Protein AF-A0A3D1YKT1-F1 (afdb_monomer_lite)

Foldseek 3Di:
DPPPDVVVVVVVVVVVVVVVVVVVVVVVVVVVVVVVVVVVVVVVVVCVVVVVVVVPPPPPPVVPPVPPPDDDDDDPPVVVVVVCVVCVVPDDDPLVVVVVLLVVLCVVVVNDLCSSCVVVVHHSVVSVVSVVVVVVD

pLDDT: mean 71.25, std 17.88, range [3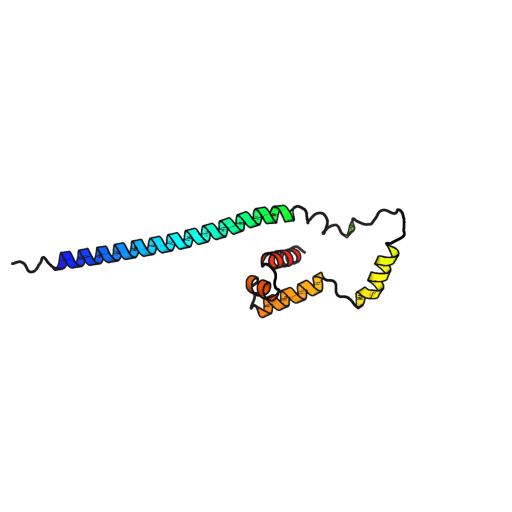7.16, 98.12]

Sequence (137 aa):
MFEGKCDVVAMAEEELDKQDQKESQSEVIRAIRDVDIAIDQIRESFSLIFGMLEDRGHEWIDNYEAVQPSSSENHDEGKIEKLTSRHRSKVKPLWLVEREAIQSAIAASGGSITRAAVLLEVAPSTLYRKLRSWEDA

Radius of gyration: 30.83 Å; chains: 1; bounding box: 71×36×92 Å

Secondary structure (DSSP, 8-state):
---SSSHHHHHHHHHHHHHHHHHHHHHHHHHHHHHHHHHHHHHHHHHHHHHHHHTTTTTTSTTTTT----S---SSHHHHHHHHHHHTTTS--HHHHHHHHHHHHHHHTTT-HHHHHHHTTS-HHHHHHHHHHHH--

Structure (mmCIF, N/CA/C/O backbone):
data_AF-A0A3D1YKT1-F1
#
_entry.id   AF-A0A3D1YKT1-F1
#
loop_
_atom_site.group_PDB
_atom_site.id
_atom_site.type_symbol
_atom_site.label_atom_id
_atom_site.label_alt_id
_atom_site.label_comp_id
_atom_site.label_asym_id
_atom_site.label_entity_id
_atom_site.label_seq_id
_atom_site.pdbx_PDB_ins_code
_atom_site.Cartn_x
_atom_site.Cartn_y
_atom_site.Cartn_z
_atom_site.occupancy
_atom_site.B_iso_or_equiv
_atom_site.auth_seq_id
_atom_site.auth_comp_id
_atom_site.auth_asym_id
_atom_site.auth_atom_id
_atom_site.pdbx_PDB_model_num
ATOM 1 N N . MET A 1 1 ? 49.369 -13.749 -61.056 1.00 44.28 1 MET A N 1
ATOM 2 C CA . MET A 1 1 ? 49.543 -12.732 -59.990 1.00 44.28 1 MET A CA 1
ATOM 3 C C . MET A 1 1 ? 48.238 -11.957 -59.898 1.00 44.28 1 MET A C 1
ATOM 5 O O . MET A 1 1 ? 47.717 -11.650 -60.957 1.00 44.28 1 MET A O 1
ATOM 9 N N . PHE A 1 2 ? 47.747 -11.681 -58.683 1.00 49.03 2 PHE A N 1
ATOM 10 C CA . PHE A 1 2 ? 46.462 -11.034 -58.324 1.00 49.03 2 PHE A CA 1
ATOM 11 C C . PHE A 1 2 ? 45.275 -11.950 -57.959 1.00 49.03 2 PHE A C 1
ATOM 13 O O . PHE A 1 2 ? 44.167 -11.723 -58.418 1.00 49.03 2 PHE A O 1
ATOM 20 N N . GLU A 1 3 ? 45.472 -12.915 -57.055 1.00 51.22 3 GLU A N 1
ATOM 21 C CA . GLU A 1 3 ? 44.358 -13.511 -56.276 1.00 51.22 3 GLU A CA 1
ATOM 22 C C . GLU A 1 3 ? 44.303 -13.006 -54.820 1.00 51.22 3 GLU A C 1
ATOM 24 O O . GLU A 1 3 ? 43.434 -13.395 -54.060 1.00 51.22 3 GLU A O 1
ATOM 29 N N . GLY A 1 4 ? 45.178 -12.078 -54.418 1.00 54.03 4 GLY A N 1
ATOM 30 C CA . GLY A 1 4 ? 45.304 -11.650 -53.015 1.00 54.03 4 GLY A CA 1
ATOM 31 C C . GLY A 1 4 ? 44.631 -10.328 -52.632 1.00 54.03 4 GLY A C 1
ATOM 32 O O . GLY A 1 4 ? 45.042 -9.732 -51.643 1.00 54.03 4 GLY A O 1
ATOM 33 N N . LYS A 1 5 ? 43.694 -9.790 -53.429 1.00 55.47 5 LYS A N 1
ATOM 34 C CA . LYS A 1 5 ? 43.142 -8.433 -53.196 1.00 55.47 5 LYS A CA 1
ATOM 35 C C . LYS A 1 5 ? 41.661 -8.390 -52.798 1.00 55.47 5 LYS A C 1
ATOM 37 O O . LYS A 1 5 ? 41.218 -7.341 -52.347 1.00 55.47 5 LYS A O 1
ATOM 42 N N . CYS A 1 6 ? 40.928 -9.502 -52.906 1.00 54.69 6 CYS A N 1
ATOM 43 C CA . CYS A 1 6 ? 39.526 -9.586 -52.471 1.00 54.69 6 CYS A CA 1
ATOM 44 C C . CYS A 1 6 ? 39.367 -9.878 -50.969 1.00 54.69 6 CYS A C 1
ATOM 46 O O . CYS A 1 6 ? 38.479 -9.301 -50.350 1.00 54.69 6 CYS A O 1
ATOM 48 N N . ASP A 1 7 ? 40.250 -10.673 -50.357 1.00 55.44 7 ASP A N 1
ATOM 49 C CA . ASP A 1 7 ? 40.102 -11.068 -48.943 1.00 55.44 7 ASP A CA 1
ATOM 50 C C . ASP A 1 7 ? 40.218 -9.890 -47.963 1.00 55.44 7 ASP A C 1
ATOM 52 O O . ASP A 1 7 ? 39.523 -9.833 -46.955 1.00 55.44 7 ASP A O 1
ATOM 56 N N . VAL A 1 8 ? 41.058 -8.900 -48.274 1.00 57.81 8 VAL A N 1
ATOM 57 C CA . VAL A 1 8 ? 41.305 -7.760 -47.373 1.00 57.81 8 VAL A CA 1
ATOM 58 C C . VAL A 1 8 ? 40.126 -6.783 -47.333 1.00 57.81 8 VAL A C 1
ATOM 60 O O . VAL A 1 8 ? 39.933 -6.097 -46.334 1.00 57.81 8 VAL A O 1
ATOM 63 N N . VAL A 1 9 ? 39.342 -6.712 -48.414 1.00 62.59 9 VAL A N 1
ATOM 64 C CA . VAL A 1 9 ? 38.173 -5.823 -48.503 1.00 62.59 9 VAL A CA 1
ATOM 65 C C . VAL A 1 9 ? 36.997 -6.426 -47.739 1.00 62.59 9 VAL A C 1
ATOM 67 O O . VAL A 1 9 ? 36.396 -5.733 -46.928 1.00 62.59 9 VAL A O 1
ATOM 70 N N . ALA A 1 10 ? 36.746 -7.730 -47.897 1.00 63.31 10 ALA A N 1
ATOM 71 C CA . ALA A 1 10 ? 35.686 -8.427 -47.167 1.00 63.31 10 ALA A CA 1
ATOM 72 C C . ALA A 1 10 ? 35.916 -8.410 -45.644 1.00 63.31 10 ALA A C 1
ATOM 74 O O . ALA A 1 10 ? 34.986 -8.170 -44.878 1.00 63.31 10 ALA A O 1
ATOM 75 N N . MET A 1 11 ? 37.168 -8.580 -45.198 1.00 61.88 11 MET A N 1
ATOM 76 C CA . MET A 1 11 ? 37.513 -8.477 -43.774 1.00 61.88 11 MET A CA 1
ATOM 77 C C . MET A 1 11 ? 37.348 -7.056 -43.215 1.00 61.88 11 MET A C 1
ATOM 79 O O . MET A 1 11 ? 37.071 -6.899 -42.030 1.00 61.88 11 MET A O 1
ATOM 83 N N . ALA A 1 12 ? 37.518 -6.018 -44.040 1.00 66.06 12 ALA A N 1
ATOM 84 C CA . ALA A 1 12 ? 37.327 -4.632 -43.615 1.00 66.06 12 ALA A CA 1
ATOM 85 C C . ALA A 1 12 ? 35.841 -4.241 -43.555 1.00 66.06 12 ALA A C 1
ATOM 87 O O . ALA A 1 12 ? 35.445 -3.521 -42.643 1.00 66.06 12 ALA A O 1
ATOM 88 N N . GLU A 1 13 ? 35.024 -4.729 -44.493 1.00 67.56 13 GLU A N 1
ATOM 89 C CA . GLU A 1 13 ? 33.573 -4.504 -44.508 1.00 67.56 13 GLU A CA 1
ATOM 90 C C . GLU A 1 13 ? 32.8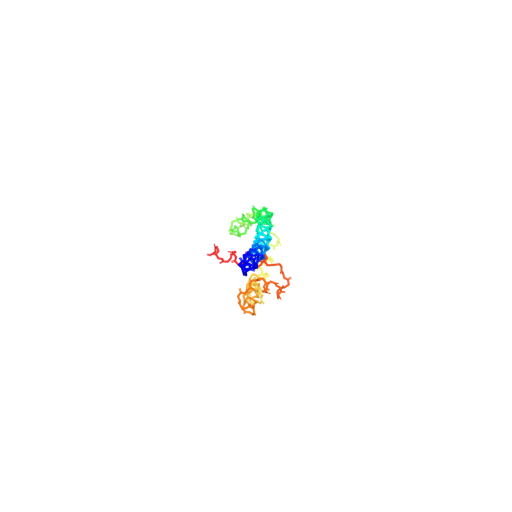79 -5.199 -43.326 1.00 67.56 13 GLU A C 1
ATOM 92 O O . GLU A 1 13 ? 32.041 -4.589 -42.665 1.00 67.56 13 GLU A O 1
ATOM 97 N N . GLU A 1 14 ? 33.285 -6.429 -42.990 1.00 70.88 14 GLU A N 1
ATOM 98 C CA . GLU A 1 14 ? 32.731 -7.170 -41.849 1.00 70.88 14 GLU A CA 1
ATOM 99 C C . GLU A 1 14 ? 33.069 -6.513 -40.497 1.00 70.88 14 GLU A C 1
ATOM 101 O O . GLU A 1 14 ? 32.245 -6.489 -39.581 1.00 70.88 14 GLU A O 1
ATOM 106 N N . GLU A 1 15 ? 34.269 -5.944 -40.352 1.00 72.75 15 GLU A N 1
ATOM 107 C CA . GLU A 1 15 ? 34.639 -5.207 -39.138 1.00 72.75 15 GLU A CA 1
ATOM 108 C C . GLU A 1 15 ? 33.927 -3.849 -39.037 1.00 72.75 15 GLU A C 1
ATOM 110 O O . GLU A 1 15 ? 33.633 -3.404 -37.926 1.00 72.75 15 GLU A O 1
ATOM 115 N N . LEU A 1 16 ? 33.586 -3.219 -40.168 1.00 69.19 16 LEU A N 1
ATOM 116 C CA . LEU A 1 16 ? 32.774 -1.999 -40.196 1.00 69.19 16 LEU A CA 1
ATOM 117 C C . LEU A 1 16 ? 31.334 -2.269 -39.728 1.00 69.19 16 LEU A C 1
ATOM 119 O O . LEU A 1 16 ? 30.812 -1.525 -38.902 1.00 69.19 16 LEU A O 1
ATOM 123 N N . ASP A 1 17 ? 30.726 -3.363 -40.197 1.00 74.38 17 ASP A N 1
ATOM 124 C CA . ASP A 1 17 ? 29.357 -3.774 -39.846 1.00 74.38 17 ASP A CA 1
ATOM 125 C C . ASP A 1 17 ? 29.245 -4.177 -38.362 1.00 74.38 17 ASP A C 1
ATOM 127 O O . ASP A 1 17 ? 28.329 -3.772 -37.643 1.00 74.38 17 ASP A O 1
ATOM 131 N N . LYS A 1 18 ? 30.257 -4.879 -37.830 1.00 75.88 18 LYS A N 1
ATOM 132 C CA . LYS A 1 18 ? 30.359 -5.170 -36.386 1.00 75.88 18 LYS A CA 1
ATOM 133 C C . LYS A 1 18 ? 30.528 -3.911 -35.539 1.00 75.88 18 LYS A C 1
ATOM 135 O O . LYS A 1 18 ? 30.104 -3.904 -34.379 1.00 75.88 18 LYS A O 1
ATOM 140 N N . GLN A 1 19 ? 31.191 -2.885 -36.068 1.00 71.56 19 GLN A N 1
ATOM 141 C CA . GLN A 1 19 ? 31.404 -1.623 -35.368 1.00 71.56 19 GLN A CA 1
ATOM 142 C C . GLN A 1 19 ? 30.119 -0.785 -35.334 1.00 71.56 19 GLN A C 1
ATOM 144 O O . GLN A 1 19 ? 29.760 -0.311 -34.256 1.00 71.56 19 GLN A O 1
ATOM 149 N N . ASP A 1 20 ? 29.393 -0.702 -36.451 1.00 75.94 20 ASP A N 1
ATOM 150 C CA . ASP A 1 20 ? 28.077 -0.050 -36.545 1.00 75.94 20 ASP A CA 1
ATOM 151 C C . ASP A 1 20 ? 27.051 -0.729 -35.621 1.00 75.94 20 ASP A C 1
ATOM 153 O O . ASP A 1 20 ? 26.388 -0.087 -34.802 1.00 75.94 20 ASP A O 1
ATOM 157 N N . GLN A 1 21 ? 27.026 -2.066 -35.614 1.00 79.31 21 GLN A N 1
ATOM 158 C CA . GLN A 1 21 ? 26.155 -2.838 -34.729 1.00 79.31 21 GLN A CA 1
ATOM 159 C C . GLN A 1 21 ? 26.483 -2.633 -33.238 1.00 79.31 21 GLN A C 1
ATOM 161 O O . GLN A 1 21 ? 25.573 -2.626 -32.402 1.00 79.31 21 GLN A O 1
ATOM 166 N N . LYS A 1 22 ? 27.765 -2.468 -32.875 1.00 72.94 22 LYS A N 1
ATOM 167 C CA . LYS A 1 22 ? 28.185 -2.141 -31.499 1.00 72.94 22 LYS A CA 1
ATOM 168 C C . LYS A 1 22 ? 27.798 -0.720 -31.110 1.00 72.94 22 LYS A C 1
ATOM 170 O O . LYS A 1 22 ? 27.383 -0.507 -29.970 1.00 72.94 22 LYS A O 1
ATOM 175 N N . GLU A 1 23 ? 27.932 0.229 -32.029 1.00 76.19 23 GLU A N 1
ATOM 176 C CA . GLU A 1 23 ? 27.545 1.621 -31.819 1.00 76.19 23 GLU A CA 1
ATOM 177 C C . GLU A 1 23 ? 26.034 1.719 -31.580 1.00 76.19 23 GLU A C 1
ATOM 179 O O . GLU A 1 23 ? 25.622 2.210 -30.528 1.00 76.19 23 GLU A O 1
ATOM 184 N N . SER A 1 24 ? 25.231 1.079 -32.434 1.00 78.44 24 SER A N 1
ATOM 185 C CA . SER A 1 24 ? 23.774 0.983 -32.289 1.00 78.44 24 SER A CA 1
ATOM 186 C C . SER A 1 24 ? 23.349 0.343 -30.957 1.00 78.44 24 SER A C 1
ATOM 188 O O . SER A 1 24 ? 22.504 0.878 -30.237 1.00 78.44 24 SER A O 1
ATOM 190 N N . GLN A 1 25 ? 23.987 -0.761 -30.547 1.00 80.75 25 GLN A N 1
ATOM 191 C CA . GLN A 1 25 ? 23.718 -1.386 -29.241 1.00 80.75 25 GLN A CA 1
ATOM 192 C C . GLN A 1 25 ? 24.083 -0.462 -28.068 1.00 80.75 25 GLN A C 1
ATOM 194 O O . GLN A 1 25 ? 23.371 -0.409 -27.062 1.00 80.75 25 GLN A O 1
ATOM 199 N N . SER A 1 26 ? 25.175 0.295 -28.188 1.00 79.06 26 SER A N 1
ATOM 200 C CA . SER A 1 26 ? 25.604 1.239 -27.154 1.00 79.06 26 SER A CA 1
ATOM 201 C C . SER A 1 26 ? 24.646 2.425 -27.000 1.00 79.06 26 SER A C 1
ATOM 203 O O . SER A 1 26 ? 24.423 2.881 -25.876 1.00 79.06 26 SER A O 1
ATOM 205 N N . GLU A 1 27 ? 24.036 2.885 -28.095 1.00 87.00 27 GLU A N 1
ATOM 206 C CA . GLU A 1 27 ? 23.020 3.938 -28.078 1.00 87.00 27 GLU A CA 1
ATOM 207 C C . GLU A 1 27 ? 21.740 3.475 -27.385 1.00 87.00 27 GLU A C 1
ATOM 209 O O . GLU A 1 27 ? 21.222 4.183 -26.522 1.00 87.00 27 GLU A O 1
ATOM 214 N N . VAL A 1 28 ? 21.271 2.257 -27.677 1.00 83.06 28 V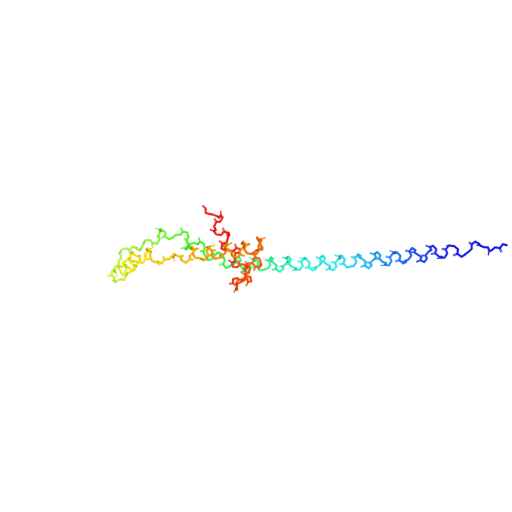AL A N 1
ATOM 215 C CA . VAL A 1 28 ? 20.080 1.688 -27.023 1.00 83.06 28 VAL A CA 1
ATOM 216 C C . VAL A 1 28 ? 20.294 1.552 -25.514 1.00 83.06 28 VAL A C 1
ATOM 218 O O . VAL A 1 28 ? 19.422 1.925 -24.729 1.00 83.06 28 VAL A O 1
ATOM 221 N N . ILE A 1 29 ? 21.467 1.077 -25.084 1.00 80.06 29 ILE A N 1
ATOM 222 C CA . ILE A 1 29 ? 21.800 0.960 -23.656 1.00 80.06 29 ILE A CA 1
ATOM 223 C C . ILE A 1 29 ? 21.817 2.336 -22.976 1.00 80.06 29 ILE A C 1
ATOM 225 O O . ILE A 1 29 ? 21.342 2.463 -21.846 1.00 80.06 29 ILE A O 1
ATOM 229 N N . ARG A 1 30 ? 22.337 3.373 -23.646 1.00 82.75 30 ARG A N 1
ATOM 230 C CA . ARG A 1 30 ? 22.297 4.750 -23.127 1.00 82.75 30 ARG A CA 1
ATOM 231 C C . ARG A 1 30 ? 20.866 5.255 -23.001 1.00 82.75 30 ARG A C 1
ATOM 233 O O . ARG A 1 30 ? 20.504 5.719 -21.929 1.00 82.75 30 ARG A O 1
ATOM 240 N N . ALA A 1 31 ? 20.042 5.068 -24.028 1.00 80.06 31 ALA A N 1
ATOM 241 C CA . ALA A 1 31 ? 18.647 5.494 -24.010 1.00 80.06 31 ALA A CA 1
ATOM 242 C C . ALA A 1 31 ? 17.846 4.835 -22.872 1.00 80.06 31 ALA A C 1
ATOM 244 O O . ALA A 1 31 ? 17.068 5.504 -22.197 1.00 80.06 31 ALA A O 1
ATOM 245 N N . ILE A 1 32 ? 18.065 3.541 -22.614 1.00 76.06 32 ILE A N 1
ATOM 246 C CA . ILE A 1 32 ? 17.439 2.840 -21.482 1.00 76.06 32 ILE A CA 1
ATOM 247 C C . ILE A 1 32 ? 17.904 3.443 -20.153 1.00 76.06 32 ILE A C 1
ATOM 249 O O . ILE A 1 32 ? 17.081 3.758 -19.296 1.00 76.06 32 ILE A O 1
ATOM 253 N N . ARG A 1 33 ? 19.215 3.667 -20.001 1.00 76.56 33 ARG A N 1
ATOM 254 C CA . ARG A 1 33 ? 19.782 4.273 -18.791 1.00 76.56 33 ARG A CA 1
ATOM 255 C C . ARG A 1 33 ? 19.239 5.681 -18.542 1.00 76.56 33 ARG A C 1
ATOM 257 O O . ARG A 1 33 ? 18.982 6.031 -17.396 1.00 76.56 33 ARG A O 1
ATOM 264 N N . ASP A 1 34 ? 19.045 6.466 -19.596 1.00 84.75 34 ASP A N 1
ATOM 265 C CA . ASP A 1 34 ? 18.500 7.822 -19.511 1.00 84.75 34 ASP A CA 1
ATOM 266 C C . ASP A 1 34 ? 17.033 7.815 -19.053 1.00 84.75 34 ASP A C 1
ATOM 268 O O . ASP A 1 34 ? 16.628 8.656 -18.249 1.00 84.75 34 ASP A O 1
ATOM 272 N N . VAL A 1 35 ? 16.245 6.831 -19.501 1.00 73.00 35 VAL A N 1
ATOM 273 C CA . VAL A 1 35 ? 14.868 6.624 -19.026 1.00 73.00 35 VAL A CA 1
ATOM 274 C C . VAL A 1 35 ? 14.846 6.223 -17.550 1.00 73.00 35 VAL A C 1
ATOM 276 O O . VAL A 1 35 ? 14.061 6.789 -16.791 1.00 73.00 35 VAL A O 1
ATOM 279 N N . ASP A 1 36 ? 15.720 5.312 -17.117 1.00 67.06 36 ASP A N 1
ATOM 280 C CA . ASP A 1 36 ? 15.813 4.911 -15.706 1.00 67.06 36 ASP A CA 1
ATOM 281 C C . ASP A 1 36 ? 16.211 6.091 -14.805 1.00 67.06 36 ASP A C 1
ATOM 283 O O . ASP A 1 36 ? 15.595 6.311 -13.761 1.00 67.06 36 ASP A O 1
ATOM 287 N N . ILE A 1 37 ? 17.165 6.921 -15.245 1.00 70.69 37 ILE A N 1
ATOM 288 C CA . ILE A 1 37 ? 17.555 8.155 -14.546 1.00 70.69 37 ILE A CA 1
ATOM 289 C C . ILE A 1 37 ? 16.372 9.129 -14.457 1.00 70.69 37 ILE A C 1
ATOM 291 O O . ILE A 1 37 ? 16.152 9.737 -13.408 1.00 70.69 37 ILE A O 1
ATOM 295 N N . ALA A 1 38 ? 15.583 9.277 -15.524 1.00 76.00 38 ALA A N 1
ATOM 296 C CA . ALA A 1 38 ? 14.400 10.135 -15.513 1.00 76.00 38 ALA A CA 1
ATOM 297 C C . ALA A 1 38 ? 13.315 9.613 -14.557 1.00 76.00 38 ALA A C 1
ATOM 299 O O . ALA A 1 38 ? 12.683 10.401 -13.851 1.00 76.00 38 ALA A O 1
ATOM 300 N N . ILE A 1 39 ? 13.119 8.294 -14.488 1.00 65.38 39 ILE A N 1
ATOM 301 C CA . ILE A 1 39 ? 12.199 7.655 -13.539 1.00 65.38 39 ILE A CA 1
ATOM 302 C C . ILE A 1 39 ? 12.671 7.881 -12.100 1.00 65.38 39 ILE A C 1
ATOM 304 O O . ILE A 1 39 ? 11.859 8.255 -11.251 1.00 65.38 39 ILE A O 1
ATOM 308 N N . ASP A 1 40 ? 13.965 7.713 -11.826 1.00 60.81 40 ASP A N 1
ATOM 309 C CA . ASP A 1 40 ? 14.542 7.986 -10.509 1.00 60.81 40 ASP A CA 1
ATOM 310 C C . ASP A 1 40 ? 14.400 9.470 -10.133 1.00 60.81 40 ASP A C 1
ATOM 312 O O . ASP A 1 40 ? 14.001 9.782 -9.011 1.00 60.81 40 ASP A O 1
ATOM 316 N N . GLN A 1 41 ? 14.609 10.390 -11.079 1.00 70.31 41 GLN A N 1
ATOM 317 C CA . GLN A 1 41 ? 14.427 11.829 -10.869 1.00 70.31 41 GLN A CA 1
ATOM 318 C C . GLN A 1 41 ? 12.966 12.198 -10.583 1.00 70.31 41 GLN A C 1
ATOM 320 O O . GLN A 1 41 ? 12.692 13.049 -9.732 1.00 70.31 41 GLN A O 1
ATOM 325 N N . ILE A 1 42 ? 12.012 11.572 -11.277 1.00 71.81 42 ILE A N 1
ATOM 326 C CA . ILE A 1 42 ? 10.581 11.740 -11.007 1.00 71.81 42 ILE A CA 1
ATOM 327 C C . ILE A 1 42 ? 10.266 11.191 -9.617 1.00 71.81 42 ILE A C 1
ATOM 329 O O . ILE A 1 42 ? 9.619 11.880 -8.835 1.00 71.81 42 ILE A O 1
ATOM 333 N N . ARG A 1 43 ? 10.767 10.003 -9.261 1.00 65.50 43 ARG A N 1
ATOM 334 C CA . ARG A 1 43 ? 10.560 9.422 -7.929 1.00 65.50 43 ARG A CA 1
ATOM 335 C C . ARG A 1 43 ? 11.098 10.337 -6.828 1.00 65.50 43 ARG A C 1
ATOM 337 O O . ARG A 1 43 ? 10.387 10.560 -5.857 1.00 65.50 43 ARG A O 1
ATOM 344 N N . GLU A 1 44 ? 12.278 10.926 -7.006 1.00 61.12 44 GLU A N 1
ATOM 345 C CA . GLU A 1 44 ? 12.881 11.848 -6.036 1.00 61.12 44 GLU A CA 1
ATOM 346 C C . GLU A 1 44 ? 12.126 13.184 -5.945 1.00 61.12 44 GLU A C 1
ATOM 348 O O . GLU A 1 44 ? 11.849 13.688 -4.858 1.00 61.12 44 GLU A O 1
ATOM 353 N N . SER A 1 45 ? 11.689 13.726 -7.084 1.00 69.69 45 SER A N 1
ATOM 354 C CA . SER A 1 45 ? 10.863 14.941 -7.123 1.00 69.69 45 SER A CA 1
ATOM 355 C C . SER A 1 45 ? 9.509 14.723 -6.439 1.00 69.69 45 SER A C 1
ATOM 357 O O . SER A 1 45 ? 9.018 15.594 -5.721 1.00 69.69 45 SER A O 1
ATOM 359 N N . PHE A 1 46 ? 8.917 13.539 -6.614 1.00 65.81 46 PHE A N 1
ATOM 360 C CA . PHE A 1 46 ? 7.705 13.138 -5.908 1.00 65.81 46 PHE A CA 1
ATOM 361 C C . PHE A 1 46 ? 7.968 12.886 -4.419 1.00 65.81 46 PHE A C 1
ATOM 363 O O . PHE A 1 46 ? 7.122 13.273 -3.620 1.00 65.81 46 PHE A O 1
ATOM 370 N N . SER A 1 47 ? 9.120 12.329 -4.025 1.00 54.78 47 SER A N 1
ATOM 371 C CA . SER A 1 47 ? 9.527 12.198 -2.615 1.00 54.78 47 SER A CA 1
ATOM 372 C C . SER A 1 47 ? 9.653 13.551 -1.919 1.00 54.78 47 SER A C 1
ATOM 374 O O . SER A 1 47 ? 9.250 13.663 -0.769 1.00 54.78 47 SER A O 1
ATOM 376 N N . LEU A 1 48 ? 10.139 14.597 -2.594 1.00 55.97 48 LEU A N 1
ATOM 377 C CA . LEU A 1 48 ? 10.204 15.950 -2.025 1.00 55.97 48 LEU A CA 1
ATOM 378 C C . LEU A 1 48 ? 8.809 16.573 -1.862 1.00 55.97 48 LEU A C 1
ATOM 380 O O . LEU A 1 48 ? 8.497 17.134 -0.815 1.00 55.97 48 LEU A O 1
ATOM 384 N N . ILE A 1 49 ? 7.939 16.428 -2.867 1.00 55.72 49 ILE A N 1
ATOM 385 C CA . ILE A 1 49 ? 6.559 16.939 -2.816 1.00 55.72 49 ILE A CA 1
ATOM 386 C C . ILE A 1 49 ? 5.721 16.186 -1.766 1.00 55.72 49 ILE A C 1
ATOM 388 O O . ILE A 1 49 ? 4.938 16.805 -1.047 1.00 55.72 49 ILE A O 1
ATOM 392 N N . PHE A 1 50 ? 5.888 14.865 -1.650 1.00 49.31 50 PHE A N 1
ATOM 393 C CA . PHE A 1 50 ? 5.206 14.049 -0.640 1.00 49.31 50 PHE A CA 1
ATOM 394 C C . PHE A 1 50 ? 5.841 14.166 0.751 1.00 49.31 50 PHE A C 1
ATOM 396 O O . PHE A 1 50 ? 5.105 14.170 1.731 1.00 49.31 50 PHE A O 1
ATOM 403 N N . GLY A 1 51 ? 7.158 14.354 0.852 1.00 47.03 51 GLY A N 1
ATOM 404 C CA . GLY A 1 51 ? 7.859 14.629 2.109 1.00 47.03 51 GLY A CA 1
ATOM 405 C C . GLY A 1 51 ? 7.419 15.953 2.735 1.00 47.03 51 GLY A C 1
ATOM 406 O O . GLY A 1 51 ? 7.155 16.010 3.932 1.00 47.03 51 GLY A O 1
ATOM 407 N N . MET A 1 52 ? 7.178 16.987 1.917 1.00 45.06 52 MET A N 1
ATOM 408 C CA . MET A 1 52 ? 6.563 18.242 2.381 1.00 45.06 52 MET A CA 1
ATOM 409 C C . MET A 1 52 ? 5.121 18.071 2.903 1.00 45.06 52 MET A C 1
ATOM 411 O O . MET A 1 52 ? 4.627 18.947 3.615 1.00 45.06 52 MET A O 1
ATOM 415 N N . LEU A 1 53 ? 4.430 16.973 2.572 1.00 45.41 53 LEU A N 1
ATOM 416 C CA . LEU A 1 53 ? 3.103 16.646 3.110 1.00 45.41 53 LEU A CA 1
ATOM 417 C C . LEU A 1 53 ? 3.183 15.813 4.405 1.00 45.41 53 LEU A C 1
ATOM 419 O O . LEU A 1 53 ? 2.220 15.792 5.172 1.00 45.41 53 LEU A O 1
ATOM 423 N N . GLU A 1 54 ? 4.320 15.165 4.667 1.00 52.44 54 GLU A N 1
ATOM 424 C CA . GLU A 1 54 ? 4.555 14.310 5.838 1.00 52.44 54 GLU A CA 1
ATOM 425 C C . GLU A 1 54 ? 5.062 15.118 7.054 1.00 52.44 54 GLU A C 1
ATOM 427 O O . GLU A 1 54 ? 4.677 14.819 8.183 1.00 52.44 54 GLU A O 1
ATOM 432 N N . ASP A 1 55 ? 5.762 16.245 6.851 1.00 43.28 55 ASP A N 1
ATOM 433 C CA . ASP A 1 55 ? 6.207 17.143 7.944 1.00 43.28 55 ASP A CA 1
ATOM 434 C C . ASP A 1 55 ? 5.063 17.852 8.701 1.00 43.28 55 ASP A C 1
ATOM 436 O O . ASP A 1 55 ? 5.282 18.514 9.714 1.00 43.28 55 ASP A O 1
ATOM 440 N N . ARG A 1 56 ? 3.810 17.712 8.251 1.00 45.84 56 ARG A N 1
ATOM 441 C CA . ARG A 1 56 ? 2.624 18.250 8.944 1.00 45.84 56 ARG A CA 1
ATOM 442 C C . ARG A 1 56 ? 1.731 17.189 9.591 1.00 45.84 56 ARG A C 1
ATOM 444 O O . ARG A 1 56 ? 0.697 17.550 10.153 1.00 45.84 56 ARG A O 1
ATOM 451 N N . GLY A 1 57 ? 2.094 15.908 9.505 1.00 43.12 57 GLY A N 1
ATOM 452 C CA . GLY A 1 57 ? 1.277 14.794 10.004 1.00 43.12 57 GLY A CA 1
ATOM 453 C C . GLY A 1 57 ? 1.768 14.139 11.297 1.00 43.12 57 GLY A C 1
ATOM 454 O O . GLY A 1 57 ? 0.963 13.524 11.995 1.00 43.12 57 GLY A O 1
ATOM 455 N N . HIS A 1 58 ? 3.051 14.283 11.640 1.00 42.41 58 HIS A N 1
ATOM 456 C CA . HIS A 1 58 ? 3.690 13.480 12.694 1.00 42.41 58 HIS A CA 1
ATOM 457 C C . HIS A 1 58 ? 3.756 14.125 14.085 1.00 42.41 58 HIS A C 1
ATOM 459 O O . HIS A 1 58 ? 4.256 13.505 15.013 1.00 42.41 58 HIS A O 1
ATOM 465 N N . GLU A 1 59 ? 3.187 15.316 14.291 1.00 39.75 59 GLU A N 1
ATOM 466 C CA . GLU A 1 59 ? 3.027 15.853 15.656 1.00 39.75 59 GLU A CA 1
ATOM 467 C C . GLU A 1 59 ? 1.656 15.509 16.272 1.00 39.75 59 GLU A C 1
ATOM 469 O O . GLU A 1 59 ? 1.509 15.463 17.491 1.00 39.75 59 GLU A O 1
ATOM 474 N N . TRP A 1 60 ? 0.633 15.227 15.453 1.00 37.16 60 TRP A N 1
ATOM 475 C CA . TRP A 1 60 ? -0.742 15.057 15.950 1.00 37.16 60 TRP A CA 1
ATOM 476 C C . TRP A 1 60 ? -1.185 13.599 16.131 1.00 37.16 60 TRP A C 1
ATOM 478 O O . TRP A 1 60 ? -2.143 13.347 16.857 1.00 37.16 60 TRP A O 1
ATOM 488 N N . ILE A 1 61 ? -0.518 12.636 15.485 1.00 41.09 61 ILE A N 1
ATOM 489 C CA . ILE A 1 61 ? -0.931 11.220 15.522 1.00 41.09 61 ILE A CA 1
ATOM 490 C C . ILE A 1 61 ? -0.254 10.452 16.666 1.00 41.09 61 ILE A C 1
ATOM 492 O O . ILE A 1 61 ? -0.926 9.662 17.327 1.00 41.09 61 ILE A O 1
ATOM 496 N N . ASP A 1 62 ? 1.005 10.757 16.991 1.00 43.72 62 ASP A N 1
ATOM 497 C CA . ASP A 1 62 ? 1.709 10.119 18.118 1.00 43.72 62 ASP A CA 1
ATOM 498 C C . ASP A 1 62 ? 1.311 10.712 19.477 1.00 43.72 62 ASP A C 1
ATOM 500 O O . ASP A 1 62 ? 1.575 10.128 20.526 1.00 43.72 62 ASP A O 1
ATOM 504 N N . ASN A 1 63 ? 0.601 11.844 19.467 1.00 44.09 63 ASN A N 1
ATOM 505 C CA . ASN A 1 63 ? 0.136 12.522 20.668 1.00 44.09 63 ASN A CA 1
ATOM 506 C C . ASN A 1 63 ? -1.379 12.404 20.896 1.00 44.09 63 ASN A C 1
ATOM 508 O O . ASN A 1 63 ? -2.025 13.332 21.382 1.00 44.09 63 ASN A O 1
ATOM 512 N N . TYR A 1 64 ? -1.962 11.245 20.583 1.00 45.66 64 TYR A N 1
ATOM 513 C CA . TYR A 1 64 ? -3.338 10.933 20.987 1.00 45.66 64 TYR A CA 1
ATOM 514 C C . TYR A 1 64 ? -3.490 10.847 22.523 1.00 45.66 64 TYR A C 1
ATOM 516 O O . TYR A 1 64 ? -4.597 10.967 23.043 1.00 45.66 64 TYR A O 1
ATOM 524 N N . GLU A 1 65 ? -2.387 10.681 23.266 1.00 45.62 65 GLU A N 1
ATOM 525 C CA . GLU A 1 65 ? -2.405 10.565 24.729 1.00 45.62 65 GLU A CA 1
ATOM 526 C C . GLU A 1 65 ? -2.200 11.901 25.477 1.00 45.62 65 GLU A C 1
ATOM 528 O O . GLU A 1 65 ? -2.699 12.012 26.596 1.00 45.62 65 GLU A O 1
ATOM 533 N N . ALA A 1 66 ? -1.576 12.942 24.889 1.00 44.66 66 ALA A N 1
ATOM 534 C CA . ALA A 1 66 ? -1.465 14.265 25.538 1.00 44.66 66 ALA A CA 1
ATOM 535 C C . ALA A 1 66 ? -2.485 15.319 25.069 1.00 44.66 66 ALA A C 1
ATOM 537 O O . ALA A 1 66 ? -2.527 16.410 25.638 1.00 44.66 66 ALA A O 1
ATOM 538 N N . VAL A 1 67 ? -3.379 14.988 24.129 1.00 47.06 67 VAL A N 1
ATOM 539 C CA . VAL A 1 67 ? -4.650 15.715 23.930 1.00 47.06 67 VAL A CA 1
ATOM 540 C C . VAL A 1 67 ? -5.715 15.116 24.857 1.00 47.06 67 VAL A C 1
ATOM 542 O O . VAL A 1 67 ? -6.777 14.672 24.432 1.00 47.06 67 VAL A O 1
ATOM 545 N N . GLN A 1 68 ? -5.430 15.065 26.158 1.00 46.88 68 GLN A N 1
ATOM 546 C CA . GLN A 1 68 ? -6.504 14.978 27.144 1.00 46.88 68 GLN A CA 1
ATOM 547 C C . GLN A 1 68 ? -7.104 16.386 27.231 1.00 46.88 68 GLN A C 1
ATOM 549 O O . GLN A 1 68 ? -6.372 17.314 27.594 1.00 46.88 68 GLN A O 1
ATOM 554 N N . PRO A 1 69 ? -8.377 16.603 26.859 1.00 45.62 69 PRO A N 1
ATOM 555 C CA . PRO A 1 69 ? -8.991 17.915 26.974 1.00 45.62 69 PRO A CA 1
ATOM 556 C C . PRO A 1 69 ? -8.924 18.371 28.433 1.00 45.62 69 PRO A C 1
ATOM 558 O O . PRO A 1 69 ? -9.447 17.729 29.344 1.00 45.62 69 PRO A O 1
ATOM 561 N N . SER A 1 70 ? -8.234 19.490 28.660 1.00 43.38 70 SER A N 1
ATOM 562 C CA . SER A 1 70 ? -8.268 20.178 29.939 1.00 43.38 70 SER A CA 1
ATOM 563 C C . SER A 1 70 ? -9.703 20.616 30.204 1.00 43.38 70 SER A C 1
ATOM 565 O O . SER A 1 70 ? -10.271 21.414 29.458 1.00 43.38 70 SER A O 1
ATOM 567 N N . SER A 1 71 ? -10.246 20.074 31.283 1.00 53.38 71 SER A N 1
ATOM 568 C CA . SER A 1 71 ? -11.506 20.371 31.946 1.00 53.38 71 SER A CA 1
ATOM 569 C C . SER A 1 71 ? -12.036 21.793 31.697 1.00 53.38 71 SER A C 1
ATOM 571 O O . SER A 1 71 ? -11.727 22.709 32.455 1.00 53.38 71 SER A O 1
ATOM 573 N N . SER A 1 72 ? -12.892 21.985 30.690 1.00 52.56 72 SER A N 1
ATOM 574 C CA . SER A 1 72 ? -13.938 23.018 30.738 1.00 52.56 72 SER A CA 1
ATOM 575 C C . SER A 1 72 ? -15.053 22.744 29.718 1.00 52.56 72 SER A C 1
ATOM 577 O O . SER A 1 72 ? -14.854 22.824 28.514 1.00 52.56 72 SER A O 1
ATOM 579 N N . GLU A 1 73 ? -16.233 22.425 30.267 1.00 49.75 73 GLU A N 1
ATOM 580 C CA . GLU A 1 73 ? -17.580 22.535 29.667 1.00 49.75 73 GLU A CA 1
ATOM 581 C C . GLU A 1 73 ? -18.094 21.425 28.714 1.00 49.75 73 GLU A C 1
ATOM 583 O O . GLU A 1 73 ? -18.651 21.650 27.648 1.00 49.75 73 GLU A O 1
ATOM 588 N N . ASN A 1 74 ? -18.019 20.184 29.203 1.00 54.97 74 ASN A N 1
ATOM 589 C CA . ASN A 1 74 ? -19.115 19.207 29.392 1.00 54.97 74 ASN A CA 1
ATOM 590 C C . ASN A 1 74 ? -20.474 19.389 28.657 1.00 54.97 74 ASN A C 1
ATOM 592 O O . ASN A 1 74 ? -21.483 19.667 29.309 1.00 54.97 74 ASN A O 1
ATOM 596 N N . HIS A 1 75 ? -20.581 19.054 27.366 1.00 51.91 75 HIS A N 1
ATOM 597 C CA . HIS A 1 75 ? -21.879 18.590 26.824 1.00 51.91 75 HIS A CA 1
ATOM 598 C C . HIS A 1 75 ? -21.830 17.491 25.742 1.00 51.91 75 HIS A C 1
ATOM 600 O O . HIS A 1 75 ? -22.868 16.871 25.503 1.00 51.91 75 HIS A O 1
ATOM 606 N N . ASP A 1 76 ? -20.667 17.172 25.150 1.00 57.97 76 ASP A N 1
ATOM 607 C CA . ASP A 1 76 ? -20.577 16.199 24.035 1.00 57.97 76 ASP A CA 1
ATOM 608 C C . ASP A 1 76 ? -19.620 15.004 24.266 1.00 57.97 76 ASP A C 1
ATOM 610 O O . ASP A 1 76 ? -19.769 13.951 23.640 1.00 57.97 76 ASP A O 1
ATOM 614 N N . GLU A 1 77 ? -18.695 15.083 25.228 1.00 55.84 77 GLU A N 1
ATOM 615 C CA . GLU A 1 77 ? -17.700 14.023 25.484 1.00 55.84 77 GLU A CA 1
ATOM 616 C C . GLU A 1 77 ? -18.334 12.725 26.015 1.00 55.84 77 GLU A C 1
ATOM 618 O O . GLU A 1 77 ? -18.054 11.628 25.523 1.00 55.84 77 GLU A O 1
ATOM 623 N N . GLY A 1 78 ? -19.309 12.842 26.924 1.00 56.88 78 GLY A N 1
ATOM 624 C CA . GLY A 1 78 ? -20.039 11.688 27.463 1.00 56.88 78 GLY A CA 1
ATOM 625 C C . GLY A 1 78 ? -20.867 10.933 26.413 1.00 56.88 78 GLY A C 1
ATOM 626 O O . GLY A 1 78 ? -21.254 9.780 26.625 1.00 56.88 78 GLY A O 1
ATOM 627 N N . LYS A 1 79 ? -21.140 11.551 25.256 1.00 59.16 79 LYS A N 1
ATOM 628 C CA . LYS A 1 79 ? -21.854 10.918 24.142 1.00 59.16 79 LYS A CA 1
ATOM 629 C C . LYS A 1 79 ? -20.909 10.085 23.282 1.00 59.16 79 LYS A C 1
ATOM 631 O O . LYS A 1 79 ? -21.261 8.954 22.944 1.00 59.16 79 LYS A O 1
ATOM 636 N N . ILE A 1 80 ? -19.719 10.605 22.977 1.00 65.94 80 ILE A N 1
ATOM 637 C CA . ILE A 1 80 ? -18.679 9.884 22.229 1.00 65.94 80 ILE A CA 1
ATOM 638 C C . ILE A 1 80 ? -18.224 8.654 23.019 1.00 65.94 80 ILE A C 1
ATOM 640 O O . ILE A 1 80 ? -18.232 7.548 22.477 1.00 65.94 80 ILE A O 1
ATOM 644 N N . GLU A 1 81 ? -17.939 8.794 24.315 1.00 64.69 81 GLU A N 1
ATOM 645 C CA . GLU A 1 81 ? -17.509 7.660 25.137 1.00 64.69 81 GLU A CA 1
ATOM 646 C C . GLU A 1 81 ? -18.585 6.564 25.182 1.00 64.69 81 GLU A C 1
ATOM 648 O O . GLU A 1 81 ? -18.319 5.410 24.848 1.00 64.69 81 GLU A O 1
ATOM 653 N N . LYS A 1 82 ? -19.851 6.926 25.420 1.00 63.34 82 LYS A N 1
ATOM 654 C CA . LYS A 1 82 ? -20.968 5.967 25.435 1.00 63.34 82 LYS A CA 1
ATOM 655 C C . LYS A 1 82 ? -21.209 5.286 24.080 1.00 63.34 82 LYS A C 1
ATOM 657 O O . LYS A 1 82 ? -21.597 4.112 24.044 1.00 63.34 82 LYS A O 1
ATOM 662 N N . LEU A 1 83 ? -21.003 5.996 22.966 1.00 68.00 83 LEU A N 1
ATOM 663 C CA . LEU A 1 83 ? -21.074 5.429 21.616 1.00 68.00 83 LEU A CA 1
ATOM 664 C C . LEU A 1 83 ? -19.941 4.431 21.380 1.00 68.00 83 LEU A C 1
ATOM 666 O O . LEU A 1 83 ? -20.213 3.324 20.905 1.00 68.00 83 LEU A O 1
ATOM 670 N N . THR A 1 84 ? -18.710 4.784 21.753 1.00 65.62 84 THR A N 1
ATOM 671 C CA . THR A 1 84 ? -17.556 3.894 21.599 1.00 65.62 84 THR A CA 1
ATOM 672 C C . THR A 1 84 ? -17.708 2.647 22.465 1.00 65.62 84 THR A C 1
ATOM 674 O O . THR A 1 84 ? -17.591 1.556 21.926 1.00 65.62 84 THR A O 1
ATOM 677 N N . SER A 1 85 ? -18.088 2.738 23.747 1.00 67.88 85 SER A N 1
ATOM 678 C CA . SER A 1 85 ? -18.252 1.560 24.622 1.00 67.88 85 SER A CA 1
ATOM 679 C C . SER A 1 85 ? -19.315 0.583 24.112 1.00 67.88 85 SER A C 1
ATOM 681 O O . SER A 1 85 ? -19.134 -0.630 24.187 1.00 67.88 85 SER A O 1
ATOM 683 N N . ARG A 1 86 ? -20.426 1.095 23.561 1.00 63.56 86 ARG A N 1
ATOM 684 C CA . ARG A 1 86 ? -21.525 0.260 23.047 1.00 63.56 86 ARG A CA 1
ATOM 685 C C . ARG A 1 86 ? -21.174 -0.451 21.736 1.00 63.56 86 ARG A C 1
ATOM 687 O O . ARG A 1 86 ? -21.726 -1.517 21.464 1.00 63.56 86 ARG A O 1
ATOM 694 N N . HIS A 1 87 ? -20.294 0.137 20.927 1.00 68.75 87 HIS A N 1
ATOM 695 C CA . HIS A 1 87 ? -19.963 -0.360 19.588 1.00 68.75 87 HIS A CA 1
ATOM 696 C C . HIS A 1 87 ? -18.544 -0.922 19.469 1.00 68.75 87 HIS A C 1
ATOM 698 O O . HIS A 1 87 ? -18.245 -1.531 18.446 1.00 68.75 87 HIS A O 1
ATOM 704 N N . ARG A 1 88 ? -17.702 -0.814 20.509 1.00 65.56 88 ARG A N 1
ATOM 705 C CA . ARG A 1 88 ? -16.323 -1.342 20.530 1.00 65.56 88 ARG A CA 1
ATOM 706 C C . ARG A 1 88 ? -16.264 -2.838 20.206 1.00 65.56 88 ARG A C 1
ATOM 708 O O . ARG A 1 88 ? -15.286 -3.298 19.639 1.00 65.56 88 ARG A O 1
ATOM 715 N N . SER A 1 89 ? -17.315 -3.589 20.537 1.00 71.56 89 SER A N 1
ATOM 716 C CA . SER A 1 89 ? -17.435 -5.019 20.222 1.00 71.56 89 SER A CA 1
ATOM 717 C C . SER A 1 89 ? -18.092 -5.323 18.870 1.00 71.56 89 SER A C 1
ATOM 719 O O . SER A 1 89 ? -18.060 -6.468 18.432 1.00 71.56 89 SER A O 1
ATOM 721 N N . LYS A 1 90 ? -18.706 -4.333 18.210 1.00 83.50 90 LYS A N 1
ATOM 722 C CA . LYS A 1 90 ? -19.481 -4.513 16.968 1.00 83.50 90 LYS A CA 1
ATOM 723 C C . LYS A 1 90 ? -18.817 -3.915 15.732 1.00 83.50 90 LYS A C 1
ATOM 725 O O . LYS A 1 90 ? -19.141 -4.326 14.624 1.00 83.50 90 LYS A O 1
ATOM 730 N N . VAL A 1 91 ? -17.933 -2.936 15.910 1.00 84.44 91 VAL A N 1
ATOM 731 C CA . VAL A 1 91 ? -17.286 -2.207 14.817 1.00 84.44 91 VAL A CA 1
ATOM 732 C C . VAL A 1 91 ? -15.782 -2.378 14.947 1.00 84.44 91 VAL A C 1
ATOM 734 O O . VAL A 1 91 ? -15.193 -1.976 15.950 1.00 84.44 91 VAL A O 1
ATOM 737 N N . LYS A 1 92 ? -15.159 -2.977 13.928 1.00 85.12 92 LYS A N 1
ATOM 738 C CA . LYS A 1 92 ? -13.700 -3.020 13.841 1.00 85.12 92 LYS A CA 1
ATOM 739 C C . LYS A 1 92 ? -13.169 -1.599 13.606 1.00 85.12 92 LYS A C 1
ATOM 741 O O . LYS A 1 92 ? -13.735 -0.885 12.775 1.00 85.12 92 LYS A O 1
ATOM 746 N N . PRO A 1 93 ? -12.086 -1.187 14.284 1.00 84.94 93 PRO A N 1
ATOM 747 C CA . PRO A 1 93 ? -11.391 0.045 13.939 1.00 84.94 93 PRO A CA 1
ATOM 748 C C . PRO A 1 93 ? -10.968 0.037 12.467 1.00 84.94 93 PRO A C 1
ATOM 750 O O . PRO A 1 93 ? -10.533 -0.997 11.957 1.00 84.94 93 PRO A O 1
ATOM 753 N N . LEU A 1 94 ? -11.063 1.187 11.796 1.00 85.88 94 LEU A N 1
ATOM 754 C CA . LEU A 1 94 ? -10.775 1.288 10.363 1.00 85.88 94 LEU A CA 1
ATOM 755 C C . LEU A 1 94 ? -9.355 0.817 10.025 1.00 85.88 94 LEU A C 1
ATOM 757 O O . LEU A 1 94 ? -9.196 0.046 9.088 1.00 85.88 94 LEU A O 1
ATOM 761 N N . TRP A 1 95 ? -8.354 1.183 10.831 1.00 87.94 95 TRP A N 1
ATOM 762 C CA . TRP A 1 95 ? -6.961 0.770 10.617 1.00 87.94 95 TRP A CA 1
ATOM 763 C C . TRP A 1 95 ? -6.790 -0.754 10.575 1.00 87.94 95 TRP A C 1
ATOM 765 O O . TRP A 1 95 ? -5.952 -1.259 9.832 1.00 87.94 95 TRP A O 1
ATOM 775 N N . LEU A 1 96 ? -7.591 -1.498 11.346 1.00 86.75 96 LEU A N 1
ATOM 776 C CA . LEU A 1 96 ? -7.529 -2.956 11.373 1.00 86.75 96 LEU A CA 1
ATOM 777 C C . LEU A 1 96 ? -8.141 -3.537 10.096 1.00 86.75 96 LEU A C 1
ATOM 779 O O . LEU A 1 96 ? -7.560 -4.436 9.499 1.00 86.75 96 LEU A O 1
ATOM 783 N N . VAL A 1 97 ? -9.276 -2.989 9.652 1.00 94.19 97 VAL A N 1
ATOM 784 C CA . VAL A 1 97 ? -9.922 -3.379 8.388 1.00 94.19 97 VAL A CA 1
ATOM 785 C C . VAL A 1 97 ? -9.024 -3.055 7.195 1.00 94.19 97 VAL A C 1
ATOM 787 O O . VAL A 1 97 ? -8.824 -3.900 6.328 1.00 94.19 97 VAL A O 1
ATOM 790 N N . GLU A 1 98 ? -8.441 -1.856 7.164 1.00 95.12 98 GLU A N 1
ATOM 791 C CA . GLU A 1 98 ? -7.478 -1.445 6.141 1.00 95.12 98 GLU A CA 1
ATOM 792 C C . GLU A 1 98 ? -6.259 -2.368 6.129 1.00 95.12 98 GLU A C 1
ATOM 794 O O . GLU A 1 98 ? -5.842 -2.817 5.064 1.00 95.12 98 GLU A O 1
ATOM 799 N N . ARG A 1 99 ? -5.703 -2.694 7.302 1.00 92.94 99 ARG A N 1
ATOM 800 C CA . ARG A 1 99 ? -4.561 -3.603 7.416 1.00 92.94 99 ARG A CA 1
ATOM 801 C C . ARG A 1 99 ? -4.890 -5.001 6.902 1.00 92.94 99 ARG A C 1
ATOM 803 O O . ARG A 1 99 ? -4.118 -5.539 6.111 1.00 92.94 99 ARG A O 1
ATOM 810 N N . GLU A 1 100 ? -6.029 -5.566 7.301 1.00 96.94 100 GLU A N 1
ATOM 811 C CA . GLU A 1 100 ? -6.511 -6.861 6.802 1.00 96.94 100 GLU A CA 1
ATOM 812 C C . GLU A 1 100 ? -6.672 -6.840 5.268 1.00 96.94 100 GLU A C 1
ATOM 814 O O . GLU A 1 100 ? -6.207 -7.753 4.580 1.00 96.94 100 GLU A O 1
ATOM 819 N N . ALA A 1 101 ? -7.267 -5.778 4.715 1.00 97.62 101 ALA A N 1
ATOM 820 C CA . ALA A 1 101 ? -7.463 -5.621 3.274 1.00 97.62 101 ALA A CA 1
ATOM 821 C C . ALA A 1 101 ? -6.133 -5.497 2.508 1.00 97.62 101 ALA A C 1
ATOM 823 O O . ALA A 1 101 ? -5.933 -6.186 1.506 1.00 97.62 101 ALA A O 1
ATOM 824 N N . ILE A 1 102 ? -5.202 -4.675 3.004 1.00 96.31 102 ILE A N 1
ATOM 825 C CA . ILE A 1 102 ? -3.872 -4.480 2.409 1.00 96.31 102 ILE A CA 1
ATOM 826 C C . ILE A 1 102 ? -3.084 -5.790 2.405 1.00 96.31 102 ILE A C 1
ATOM 828 O O . ILE A 1 102 ? -2.553 -6.183 1.368 1.00 96.31 102 ILE A O 1
ATOM 832 N N . GLN A 1 103 ? -3.050 -6.509 3.528 1.00 97.12 103 GLN A N 1
ATOM 833 C CA . GLN A 1 103 ? -2.341 -7.787 3.623 1.00 97.12 103 GLN A CA 1
ATOM 834 C C . GLN A 1 103 ? -2.933 -8.846 2.683 1.00 97.12 103 GLN A C 1
ATOM 836 O O . GLN A 1 103 ? -2.185 -9.538 1.989 1.00 97.12 103 GLN A O 1
ATOM 841 N N . SER A 1 104 ? -4.265 -8.933 2.605 1.00 98.12 104 SER A N 1
ATOM 842 C CA . SE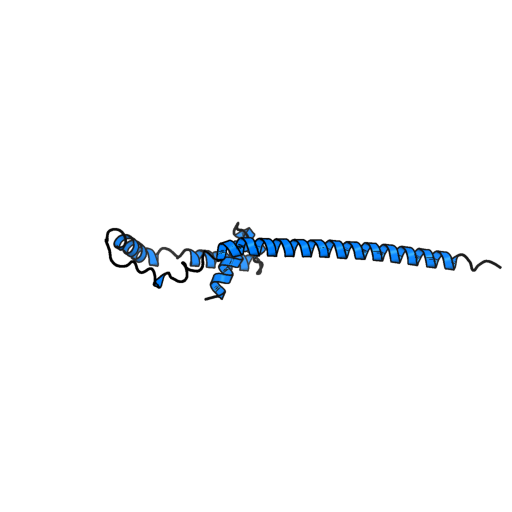R A 1 104 ? -4.957 -9.842 1.684 1.00 98.12 104 SER A CA 1
ATOM 843 C C . SER A 1 104 ? -4.622 -9.538 0.217 1.00 98.12 104 SER A C 1
ATOM 845 O O . SER A 1 104 ? -4.257 -10.439 -0.541 1.00 98.12 104 SER A O 1
ATOM 847 N N . ALA A 1 105 ? -4.646 -8.261 -0.178 1.00 98.06 105 ALA A N 1
ATOM 848 C CA . ALA A 1 105 ? -4.310 -7.842 -1.537 1.00 98.06 105 ALA A CA 1
ATOM 849 C C . ALA A 1 105 ? -2.838 -8.107 -1.898 1.00 98.06 105 ALA A C 1
ATOM 851 O O . ALA A 1 105 ? -2.547 -8.523 -3.023 1.00 98.06 105 ALA A O 1
ATOM 852 N N . ILE A 1 106 ? -1.906 -7.914 -0.956 1.00 97.31 106 ILE A N 1
ATOM 853 C CA . ILE A 1 106 ? -0.482 -8.234 -1.142 1.00 97.31 106 ILE A CA 1
ATOM 854 C C . ILE A 1 106 ? -0.294 -9.740 -1.345 1.00 97.31 106 ILE A C 1
ATOM 856 O O . ILE A 1 106 ? 0.415 -10.143 -2.269 1.00 97.31 106 ILE A O 1
ATOM 860 N N . ALA A 1 107 ? -0.960 -10.574 -0.541 1.00 98.12 107 ALA A N 1
ATOM 861 C CA . ALA A 1 107 ? -0.910 -12.027 -0.686 1.00 98.12 107 ALA A CA 1
ATOM 862 C C . ALA A 1 107 ? -1.475 -12.484 -2.042 1.00 98.12 107 ALA A C 1
ATOM 864 O O . ALA A 1 107 ? -0.812 -13.230 -2.763 1.00 98.12 107 ALA A O 1
ATOM 865 N N . ALA A 1 108 ? -2.644 -11.969 -2.439 1.00 97.81 108 ALA A N 1
ATOM 866 C CA . ALA A 1 108 ? -3.245 -12.240 -3.749 1.00 97.81 108 ALA A CA 1
ATOM 867 C C . ALA A 1 108 ? -2.365 -11.761 -4.919 1.00 97.81 108 ALA A C 1
ATOM 869 O O . ALA A 1 108 ? -2.376 -12.345 -6.002 1.00 97.81 108 ALA A O 1
ATOM 870 N N . SER A 1 109 ? -1.553 -10.728 -4.687 1.00 96.81 109 SER A N 1
ATOM 871 C CA . SER A 1 109 ? -0.600 -10.179 -5.653 1.00 96.81 109 SER A CA 1
ATOM 872 C C . SER A 1 109 ? 0.772 -10.859 -5.619 1.00 96.81 109 SER A C 1
ATOM 874 O O . SER A 1 109 ? 1.691 -10.395 -6.298 1.00 96.81 109 SER A O 1
ATOM 876 N N . GLY A 1 110 ? 0.964 -11.922 -4.831 1.00 96.50 110 GLY A N 1
ATOM 877 C CA . GLY A 1 110 ? 2.257 -12.600 -4.698 1.00 96.50 110 GLY A CA 1
ATOM 878 C C . GLY A 1 110 ? 3.368 -11.682 -4.174 1.00 96.50 110 GLY A C 1
ATOM 879 O O . GLY A 1 110 ? 4.485 -11.731 -4.678 1.00 96.50 110 GLY A O 1
ATOM 880 N N . GLY A 1 111 ? 3.047 -10.783 -3.238 1.00 94.50 111 GLY A N 1
ATOM 881 C CA . GLY A 1 111 ? 4.002 -9.858 -2.615 1.00 94.50 111 GLY A CA 1
ATOM 882 C C . GLY A 1 111 ? 4.210 -8.528 -3.351 1.00 94.50 111 GLY A C 1
ATOM 883 O O . GLY A 1 111 ? 4.925 -7.661 -2.860 1.00 94.50 111 GLY A O 1
ATOM 884 N N . SER A 1 112 ? 3.592 -8.322 -4.517 1.00 94.62 112 SER A N 1
ATOM 885 C CA . SER A 1 112 ? 3.761 -7.081 -5.284 1.00 94.62 112 SER A CA 1
ATOM 886 C C . SER A 1 112 ? 2.854 -5.956 -4.775 1.00 94.62 112 SER A C 1
ATOM 888 O O . SER A 1 112 ? 1.639 -6.002 -4.966 1.00 94.62 112 SER A O 1
ATOM 890 N N . ILE A 1 113 ? 3.454 -4.909 -4.199 1.00 90.44 113 ILE A N 1
ATOM 891 C CA . ILE A 1 113 ? 2.736 -3.731 -3.676 1.00 90.44 113 ILE A CA 1
ATOM 892 C C . ILE A 1 113 ? 1.992 -2.975 -4.783 1.00 90.44 113 ILE A C 1
ATOM 894 O O . ILE A 1 113 ? 0.828 -2.627 -4.614 1.00 90.44 113 ILE A O 1
ATOM 898 N N . THR A 1 114 ? 2.621 -2.773 -5.944 1.00 90.38 114 THR A N 1
ATOM 899 C CA . THR A 1 114 ? 1.991 -2.078 -7.078 1.00 90.38 114 THR A CA 1
ATOM 900 C C . THR A 1 114 ? 0.744 -2.808 -7.570 1.00 90.38 114 THR A C 1
ATOM 902 O O . THR A 1 114 ? -0.284 -2.177 -7.800 1.00 90.38 114 THR A O 1
ATOM 905 N N . ARG A 1 115 ? 0.799 -4.143 -7.687 1.00 90.75 115 ARG A N 1
ATOM 906 C CA . ARG A 1 115 ? -0.371 -4.944 -8.080 1.00 90.75 115 ARG A CA 1
ATOM 907 C C . ARG A 1 115 ? -1.457 -4.933 -7.004 1.00 90.75 115 ARG A C 1
ATOM 909 O O . ARG A 1 115 ? -2.626 -4.788 -7.341 1.00 90.75 115 ARG A O 1
ATOM 916 N N . ALA A 1 116 ? -1.078 -4.996 -5.728 1.00 96.94 116 ALA A N 1
ATOM 917 C CA . ALA A 1 116 ? -2.027 -4.900 -4.622 1.00 96.94 116 ALA A CA 1
ATOM 918 C C . ALA A 1 116 ? -2.757 -3.549 -4.604 1.00 96.94 116 ALA A C 1
ATOM 920 O O . ALA A 1 116 ? -3.960 -3.507 -4.373 1.00 96.94 116 ALA A O 1
ATOM 921 N N . ALA A 1 117 ? -2.052 -2.456 -4.905 1.00 92.31 117 ALA A N 1
ATOM 922 C CA . ALA A 1 117 ? -2.638 -1.124 -4.996 1.00 92.31 117 ALA A CA 1
ATOM 923 C C . ALA A 1 117 ? -3.690 -1.034 -6.113 1.00 92.31 117 ALA A C 1
ATOM 925 O O . ALA A 1 117 ? -4.764 -0.484 -5.891 1.00 92.31 117 ALA A O 1
ATOM 926 N N . VAL A 1 118 ? -3.424 -1.651 -7.271 1.00 95.31 118 VAL A N 1
ATOM 927 C CA . VAL A 1 118 ? -4.407 -1.762 -8.362 1.00 95.31 118 VAL A CA 1
ATOM 928 C C 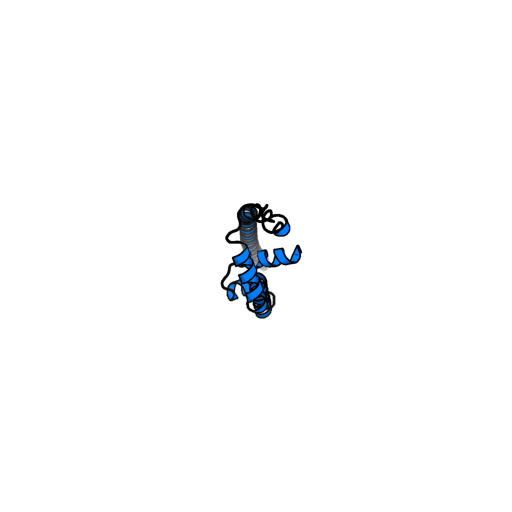. VAL A 1 118 ? -5.644 -2.545 -7.914 1.00 95.31 118 VAL A C 1
ATOM 930 O O . VAL A 1 118 ? -6.754 -2.088 -8.158 1.00 95.31 118 VAL A O 1
ATOM 933 N N . LEU A 1 119 ? -5.473 -3.682 -7.225 1.00 96.75 119 LEU A N 1
ATOM 934 C CA . LEU A 1 119 ? -6.601 -4.478 -6.710 1.00 96.75 119 LEU A CA 1
ATOM 935 C C . LEU A 1 119 ? -7.442 -3.731 -5.668 1.00 96.75 119 LEU A C 1
ATOM 937 O O . LEU A 1 119 ? -8.636 -3.983 -5.551 1.00 96.75 119 LEU 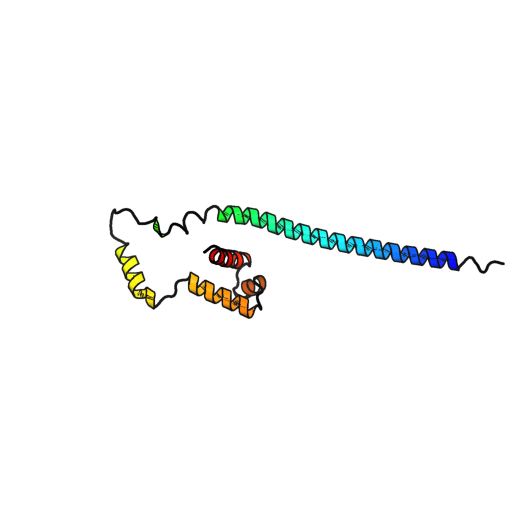A O 1
ATOM 941 N N . LEU A 1 120 ? -6.813 -2.843 -4.901 1.00 96.38 120 LEU A N 1
ATOM 942 C CA . LEU A 1 120 ? -7.470 -2.006 -3.899 1.00 96.38 120 LEU A CA 1
ATOM 943 C C . LEU A 1 120 ? -7.953 -0.662 -4.461 1.00 96.38 120 LEU A C 1
ATOM 945 O O . LEU A 1 120 ? -8.485 0.136 -3.697 1.00 96.38 120 LEU A O 1
ATOM 949 N N . GLU A 1 121 ? -7.753 -0.407 -5.758 1.00 96.62 121 GLU A N 1
ATOM 950 C CA . GLU A 1 121 ? -8.130 0.833 -6.450 1.00 96.62 121 GLU A CA 1
ATOM 951 C C . GLU A 1 121 ? -7.535 2.104 -5.816 1.00 96.62 121 GLU A C 1
ATOM 953 O O . GLU A 1 121 ? -8.159 3.163 -5.746 1.00 96.62 121 GLU A O 1
ATOM 958 N N . VAL A 1 122 ? -6.285 2.015 -5.362 1.00 90.44 122 VAL A N 1
ATOM 959 C CA . VAL A 1 122 ? -5.539 3.137 -4.780 1.00 90.44 122 VAL A CA 1
ATOM 960 C C . VAL A 1 122 ? -4.165 3.287 -5.429 1.00 90.44 122 VAL A C 1
ATOM 962 O O . VAL A 1 122 ? -3.653 2.386 -6.089 1.00 90.44 122 VAL A O 1
ATOM 965 N N . ALA A 1 123 ? -3.524 4.437 -5.223 1.00 88.81 123 ALA A N 1
ATOM 966 C CA . ALA A 1 123 ? -2.143 4.637 -5.653 1.00 88.81 123 ALA A CA 1
ATOM 967 C C . ALA A 1 123 ? -1.160 3.771 -4.827 1.00 88.81 123 ALA A C 1
ATOM 969 O O . ALA A 1 123 ? -1.357 3.625 -3.617 1.00 88.81 123 ALA A O 1
ATOM 970 N N . PRO A 1 124 ? -0.054 3.262 -5.411 1.00 87.81 124 PRO A N 1
ATOM 971 C CA . PRO A 1 124 ? 0.964 2.507 -4.669 1.00 87.81 124 PRO A CA 1
ATOM 972 C C . PRO A 1 124 ? 1.544 3.256 -3.462 1.00 87.81 124 PRO A C 1
ATOM 974 O O . PRO A 1 124 ? 1.792 2.646 -2.422 1.00 87.81 124 PRO A O 1
ATOM 977 N N . SER A 1 125 ? 1.701 4.581 -3.561 1.00 85.00 125 SER A N 1
ATOM 978 C CA . SER A 1 125 ? 2.173 5.434 -2.460 1.00 85.00 125 SER A CA 1
ATOM 979 C C . SER A 1 125 ? 1.285 5.346 -1.214 1.00 85.00 125 SER A C 1
ATOM 981 O O . SER A 1 125 ? 1.794 5.394 -0.096 1.00 85.00 125 SER A O 1
ATOM 983 N N . THR A 1 126 ? -0.024 5.133 -1.384 1.00 92.00 126 THR A N 1
ATOM 984 C CA . THR A 1 126 ? -0.965 4.922 -0.277 1.00 92.00 126 THR A CA 1
ATOM 985 C C . THR A 1 126 ? -0.603 3.686 0.544 1.00 92.00 126 THR A C 1
ATOM 987 O O . THR A 1 126 ? -0.627 3.747 1.773 1.00 92.00 126 THR A O 1
ATOM 990 N N . LEU A 1 127 ? -0.238 2.580 -0.115 1.00 91.44 127 LEU A N 1
ATOM 991 C CA . LEU A 1 127 ? 0.151 1.341 0.562 1.00 91.44 127 LEU A CA 1
ATOM 992 C C . LEU A 1 127 ? 1.519 1.482 1.224 1.00 91.44 127 LEU A C 1
ATOM 994 O O . LEU A 1 127 ? 1.650 1.116 2.388 1.00 91.44 127 LEU A O 1
ATOM 998 N N . TYR A 1 128 ? 2.511 2.042 0.524 1.00 88.12 128 TYR A N 1
ATOM 999 C CA . TYR A 1 128 ? 3.850 2.231 1.092 1.00 88.12 128 TYR A CA 1
ATOM 1000 C C . TYR A 1 128 ? 3.817 3.056 2.382 1.00 88.12 128 TYR A C 1
ATOM 1002 O O . TYR A 1 128 ? 4.467 2.684 3.355 1.00 88.12 128 TYR A O 1
ATOM 1010 N N . ARG A 1 129 ? 3.004 4.119 2.426 1.00 84.56 129 ARG A N 1
ATOM 1011 C CA . ARG A 1 129 ? 2.837 4.936 3.635 1.00 84.56 129 ARG A CA 1
ATOM 1012 C C . ARG A 1 129 ? 2.192 4.159 4.785 1.00 84.56 129 ARG A C 1
ATOM 1014 O O . ARG A 1 129 ? 2.669 4.227 5.911 1.00 84.56 129 ARG A O 1
ATOM 1021 N N . LYS A 1 130 ? 1.126 3.396 4.509 1.00 89.50 130 LYS A N 1
ATOM 1022 C CA . LYS A 1 130 ? 0.465 2.558 5.526 1.00 89.50 130 LYS A CA 1
ATOM 1023 C C . LYS A 1 130 ? 1.418 1.491 6.076 1.00 89.50 130 LYS A C 1
ATOM 1025 O O . LYS A 1 130 ? 1.471 1.308 7.284 1.00 89.50 130 LYS A O 1
ATOM 1030 N N . LEU A 1 131 ? 2.192 0.835 5.211 1.00 89.81 131 LEU A N 1
ATOM 1031 C CA . LEU A 1 131 ? 3.151 -0.198 5.612 1.00 89.81 131 LEU A CA 1
ATOM 1032 C C . LEU A 1 131 ? 4.272 0.371 6.486 1.00 89.81 131 LEU A C 1
ATOM 1034 O O . LEU A 1 131 ? 4.510 -0.170 7.559 1.00 89.81 131 LEU A O 1
ATOM 1038 N N . ARG A 1 132 ? 4.878 1.498 6.084 1.00 84.94 132 ARG A N 1
ATOM 1039 C CA . ARG A 1 132 ? 5.926 2.166 6.873 1.00 84.94 132 ARG A CA 1
ATOM 1040 C C . ARG A 1 132 ? 5.438 2.522 8.279 1.00 84.94 132 ARG A C 1
ATOM 1042 O O . ARG A 1 132 ? 6.103 2.202 9.253 1.00 84.94 132 ARG A O 1
ATOM 1049 N N . SER A 1 133 ? 4.224 3.070 8.393 1.00 80.56 133 SER A N 1
ATOM 1050 C CA . SER A 1 133 ? 3.639 3.420 9.698 1.00 80.56 133 SER A CA 1
ATOM 1051 C C . SER A 1 133 ? 3.451 2.234 10.656 1.00 80.56 133 SER A C 1
ATOM 1053 O O . SER A 1 133 ? 3.203 2.443 11.837 1.00 80.56 133 SER A O 1
ATOM 1055 N N . TRP A 1 134 ? 3.520 0.993 10.163 1.00 85.12 134 TRP A N 1
ATOM 1056 C CA . TRP A 1 134 ? 3.445 -0.213 10.992 1.00 85.12 134 TRP A CA 1
ATOM 1057 C C . TRP A 1 134 ? 4.815 -0.818 11.311 1.00 85.12 134 TRP A C 1
ATOM 1059 O O . TRP A 1 134 ? 4.883 -1.657 12.202 1.00 85.12 134 TRP A O 1
ATOM 1069 N N . GLU A 1 135 ? 5.864 -0.456 10.567 1.00 75.06 135 GLU A N 1
ATOM 1070 C CA . GLU A 1 135 ? 7.243 -0.911 10.799 1.00 75.06 135 GLU A CA 1
ATOM 1071 C C . GLU A 1 135 ? 7.955 -0.049 11.849 1.00 75.06 135 GLU A C 1
ATOM 1073 O O . GLU A 1 135 ? 8.810 -0.555 12.570 1.00 75.06 135 GLU A O 1
ATOM 1078 N N . ASP A 1 136 ? 7.569 1.225 11.958 1.00 60.84 136 ASP A N 1
ATOM 1079 C CA . ASP A 1 136 ? 8.136 2.189 12.910 1.00 60.84 136 ASP A CA 1
ATOM 1080 C C . ASP A 1 136 ? 7.545 2.073 14.339 1.00 60.84 136 ASP A C 1
ATOM 1082 O O . ASP A 1 136 ? 7.892 2.869 15.213 1.00 60.84 136 ASP A O 1
ATOM 1086 N N . ALA A 1 137 ? 6.662 1.093 14.584 1.00 49.62 137 ALA A N 1
ATOM 1087 C CA . ALA A 1 137 ? 5.979 0.831 15.860 1.00 49.62 137 ALA A CA 1
ATOM 1088 C C . ALA A 1 137 ? 6.495 -0.444 16.547 1.00 49.62 137 ALA A C 1
ATOM 1090 O O . ALA A 1 137 ? 6.661 -0.418 17.790 1.00 49.62 137 ALA A O 1
#